Protein AF-A0A2E6TXI8-F1 (afdb_monomer_lite)

Foldseek 3Di:
DDDDDDDPPVVVVVLVVVCVVVVHDSVVSVVVVCPVPQPPPPPPPPVPCPCVNDPPVCPCVPVPDDPVVVVVVVVVVVVPDD

Sequence (82 aa):
MRTIVDLPEEQIAALDSYCEEEKVSRAEAVRRAVSEFVPTKPKGEKKKRTIKDHPGFGSWKHLNIDGLEFQEKMRAEWDHRP

Radius of gyration: 29.56 Å; chains: 1; bounding box: 50×25×81 Å

Secondary structure (DSSP, 8-state):
--------HHHHHHHHHHHHHHT--HHHHHHHHHHHHS-SS-TT------GGGSTTTTTTTT----HHHHHHHHHHHHHT--

pLDDT: mean 80.07, std 14.9, range [45.81, 96.25]

Structure (mmCIF, N/CA/C/O backbone):
data_AF-A0A2E6TXI8-F1
#
_entry.id   AF-A0A2E6TXI8-F1
#
loop_
_atom_site.group_PDB
_atom_site.id
_atom_site.type_symbol
_atom_site.label_atom_id
_atom_site.label_alt_id
_atom_site.label_comp_id
_atom_site.label_asym_id
_atom_site.label_entity_id
_atom_site.label_seq_id
_atom_site.pdbx_PDB_ins_code
_atom_site.Cartn_x
_atom_site.Cartn_y
_atom_site.Cartn_z
_atom_site.occupancy
_atom_site.B_iso_or_equiv
_atom_site.auth_seq_id
_atom_site.auth_comp_id
_atom_site.auth_asym_id
_atom_site.auth_atom_id
_atom_site.pdbx_PDB_model_num
ATOM 1 N N . MET A 1 1 ? -8.009 9.530 -1.872 1.00 79.75 1 MET A N 1
ATOM 2 C CA . MET A 1 1 ? -8.968 8.536 -2.411 1.00 79.75 1 MET A CA 1
ATOM 3 C C . MET A 1 1 ? -9.566 7.770 -1.237 1.00 79.75 1 MET A C 1
ATOM 5 O O . MET A 1 1 ? -8.850 7.583 -0.261 1.00 79.75 1 MET A O 1
ATOM 9 N N . ARG A 1 2 ? -10.847 7.385 -1.294 1.00 89.94 2 ARG A N 1
ATOM 10 C CA . ARG A 1 2 ? -11.501 6.563 -0.263 1.00 89.94 2 ARG A CA 1
ATOM 11 C C . ARG A 1 2 ? -11.603 5.124 -0.768 1.00 89.94 2 ARG A C 1
ATOM 13 O O . ARG A 1 2 ? -12.124 4.919 -1.858 1.00 89.94 2 ARG A O 1
ATOM 20 N N . THR A 1 3 ? -11.144 4.173 0.037 1.00 90.69 3 THR A N 1
ATOM 21 C CA . THR A 1 3 ? -11.230 2.730 -0.228 1.00 90.69 3 THR A CA 1
ATOM 22 C C . THR A 1 3 ? -11.956 2.077 0.943 1.00 90.69 3 THR A C 1
ATOM 24 O O . THR A 1 3 ? -11.768 2.501 2.082 1.00 90.69 3 THR A O 1
ATOM 27 N N . ILE A 1 4 ? -12.808 1.092 0.668 1.00 93.62 4 ILE A N 1
ATOM 28 C CA . ILE A 1 4 ? -13.498 0.289 1.684 1.00 93.62 4 ILE A CA 1
ATOM 29 C C . ILE A 1 4 ? -12.818 -1.080 1.694 1.00 93.62 4 ILE A C 1
ATOM 31 O O . ILE A 1 4 ? -12.588 -1.646 0.626 1.00 93.62 4 ILE A O 1
ATOM 35 N N . VAL A 1 5 ? -12.442 -1.561 2.876 1.00 90.06 5 VAL A N 1
ATOM 36 C CA . VAL A 1 5 ? -11.746 -2.836 3.078 1.00 90.06 5 VAL A CA 1
ATOM 37 C C . VAL A 1 5 ? -12.415 -3.530 4.253 1.00 90.06 5 VAL A C 1
ATOM 39 O O . VAL A 1 5 ? -12.596 -2.901 5.295 1.00 90.06 5 VAL A O 1
ATOM 42 N N . ASP A 1 6 ? -12.771 -4.797 4.080 1.00 94.75 6 ASP A N 1
ATOM 43 C CA . ASP A 1 6 ? -13.307 -5.620 5.159 1.00 94.75 6 ASP A CA 1
ATOM 44 C C . ASP A 1 6 ? -12.158 -6.234 5.961 1.00 94.75 6 ASP A C 1
ATOM 46 O O . ASP A 1 6 ? -11.198 -6.760 5.394 1.00 94.75 6 ASP A O 1
ATOM 50 N N . LEU A 1 7 ? -12.259 -6.154 7.286 1.00 93.38 7 LEU A N 1
ATOM 51 C CA . LEU A 1 7 ? -11.292 -6.709 8.227 1.00 93.38 7 LEU A CA 1
ATOM 52 C C . LEU A 1 7 ? -12.034 -7.592 9.241 1.00 93.38 7 LEU A C 1
ATOM 54 O O . LEU A 1 7 ? -13.112 -7.202 9.694 1.00 93.38 7 LEU A O 1
ATOM 58 N N . PRO A 1 8 ? -11.478 -8.755 9.623 1.00 96.25 8 PRO A N 1
ATOM 59 C CA . PRO A 1 8 ? -11.981 -9.542 10.743 1.00 96.25 8 PRO A CA 1
ATOM 60 C C . PRO A 1 8 ? -12.017 -8.726 12.041 1.00 96.25 8 PRO A C 1
ATOM 62 O O . PRO A 1 8 ? -11.147 -7.887 12.277 1.00 96.25 8 PRO A O 1
ATOM 65 N N . GLU A 1 9 ? -12.977 -9.023 12.915 1.00 93.94 9 GLU A N 1
ATOM 66 C CA . GLU A 1 9 ? -13.179 -8.308 14.185 1.00 93.94 9 GLU A CA 1
ATOM 67 C C . GLU A 1 9 ? -11.933 -8.349 15.090 1.00 93.94 9 GLU A C 1
ATOM 69 O O . GLU A 1 9 ? -11.559 -7.341 15.688 1.00 93.94 9 GLU A O 1
ATOM 74 N N . GLU A 1 10 ? -11.206 -9.469 15.081 1.00 95.06 10 GLU A N 1
ATOM 75 C CA . GLU A 1 10 ? -9.924 -9.633 15.781 1.00 95.06 10 GLU A CA 1
ATOM 76 C C . GLU A 1 10 ? -8.860 -8.623 15.315 1.00 95.06 10 GLU A C 1
ATOM 78 O O . GLU A 1 10 ? -8.108 -8.082 16.127 1.00 95.06 10 GLU A O 1
ATOM 83 N N . GLN A 1 11 ? -8.808 -8.322 14.012 1.00 93.25 11 GLN A N 1
ATOM 84 C CA . GLN A 1 11 ? -7.859 -7.351 13.461 1.00 93.25 11 GLN A CA 1
ATOM 85 C C . GLN A 1 11 ? -8.261 -5.912 13.788 1.00 93.25 11 GLN A C 1
ATOM 87 O O . GLN A 1 11 ? -7.388 -5.064 13.967 1.00 93.25 11 GLN A O 1
ATOM 92 N N . ILE A 1 12 ? -9.564 -5.634 13.893 1.00 93.81 12 ILE A N 1
ATOM 93 C CA . ILE A 1 12 ? -10.072 -4.321 14.308 1.00 93.81 12 ILE A CA 1
ATOM 94 C C . ILE A 1 12 ? -9.693 -4.059 15.769 1.00 93.81 12 ILE A C 1
ATOM 96 O O . ILE A 1 12 ? -9.147 -3.000 16.068 1.00 93.81 12 ILE A O 1
ATOM 100 N N . ALA A 1 13 ? -9.901 -5.040 16.653 1.00 94.81 13 ALA A N 1
ATOM 101 C CA . ALA A 1 13 ? -9.530 -4.927 18.062 1.00 94.81 13 ALA A CA 1
ATOM 102 C C . ALA A 1 13 ? -8.017 -4.712 18.245 1.00 94.81 13 ALA A C 1
ATOM 104 O O . ALA A 1 13 ? -7.602 -3.818 18.979 1.00 94.81 13 ALA A O 1
ATOM 105 N N . ALA A 1 14 ? -7.187 -5.471 17.522 1.00 94.38 14 ALA A N 1
ATOM 106 C CA . ALA A 1 14 ? -5.735 -5.293 17.554 1.00 94.38 14 ALA A CA 1
ATOM 107 C C . ALA A 1 14 ? -5.295 -3.911 17.032 1.00 94.38 14 ALA A C 1
ATOM 109 O O . ALA A 1 14 ? -4.387 -3.292 17.590 1.00 94.38 14 ALA A O 1
ATOM 110 N N . LEU A 1 15 ? -5.947 -3.405 15.976 1.00 93.31 15 LEU A N 1
ATOM 111 C CA . LEU A 1 15 ? -5.670 -2.075 15.433 1.00 93.31 15 LEU A CA 1
ATOM 112 C C . LEU A 1 15 ? -6.038 -0.966 16.427 1.00 93.31 15 LEU A C 1
ATOM 114 O O . LEU A 1 15 ? -5.331 0.037 16.497 1.00 93.31 15 LEU A O 1
ATOM 118 N N . ASP A 1 16 ? -7.114 -1.142 17.192 1.00 93.94 16 ASP A N 1
ATOM 119 C CA . ASP A 1 16 ? -7.545 -0.187 18.214 1.00 93.94 16 ASP A CA 1
ATOM 120 C C . ASP A 1 16 ? -6.538 -0.077 19.350 1.00 93.94 16 ASP A C 1
ATOM 122 O O . ASP A 1 16 ? -6.094 1.031 19.651 1.00 93.94 16 ASP A O 1
ATOM 126 N N . SER A 1 17 ? -6.096 -1.212 19.897 1.00 95.19 17 SER A N 1
ATOM 127 C CA . SER A 1 17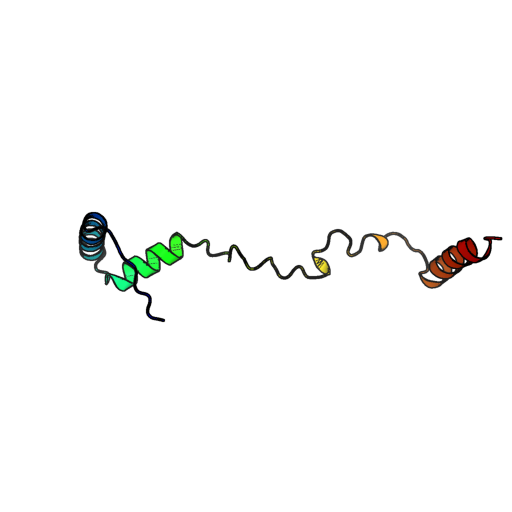 ? -5.048 -1.233 20.922 1.00 95.19 17 SER A CA 1
ATOM 128 C C . SER A 1 17 ? -3.764 -0.560 20.429 1.00 95.19 17 SER A C 1
ATOM 130 O O . SER A 1 17 ? -3.203 0.285 21.121 1.00 95.19 17 SER A O 1
ATOM 132 N N . TYR A 1 18 ? -3.349 -0.842 19.189 1.00 94.19 18 TYR A N 1
ATOM 133 C CA . TYR A 1 18 ? -2.189 -0.185 18.581 1.00 94.19 18 TYR A CA 1
ATOM 134 C C . TYR A 1 18 ? -2.368 1.338 18.457 1.00 94.19 18 TYR A C 1
ATOM 136 O O . TYR A 1 18 ? -1.450 2.108 18.735 1.00 94.19 18 TYR A O 1
ATOM 144 N N . CYS A 1 19 ? -3.553 1.801 18.048 1.00 95.25 19 CYS A N 1
ATOM 145 C CA . CYS A 1 19 ? -3.833 3.231 17.917 1.00 95.25 19 CYS A CA 1
ATOM 146 C C . CYS A 1 19 ? -3.821 3.960 19.269 1.00 95.25 19 CYS A C 1
ATOM 148 O O . CYS A 1 19 ? -3.403 5.120 19.321 1.00 95.25 19 CYS A O 1
ATOM 150 N N . GLU A 1 20 ? -4.270 3.301 20.340 1.00 94.31 20 GLU A N 1
ATOM 151 C CA . GLU A 1 20 ? -4.244 3.839 21.704 1.00 94.31 20 GLU A CA 1
ATOM 152 C C . GLU A 1 20 ? -2.816 3.971 22.241 1.00 94.31 20 GLU A C 1
ATOM 154 O O . GLU A 1 20 ? -2.460 5.025 22.777 1.00 94.31 20 GLU A O 1
ATOM 159 N N . GLU A 1 21 ? -1.985 2.944 22.045 1.00 94.62 21 GLU A N 1
ATOM 160 C CA . GLU A 1 21 ? -0.580 2.943 22.466 1.00 94.62 21 GLU A CA 1
ATOM 161 C C . GLU A 1 21 ? 0.235 4.017 21.729 1.00 94.62 21 GLU A C 1
ATOM 163 O O . GLU A 1 21 ? 0.927 4.828 22.351 1.00 94.62 21 GLU A O 1
ATOM 168 N N . GLU A 1 22 ? 0.093 4.086 20.404 1.00 93.06 22 GLU A N 1
ATOM 169 C CA . GLU A 1 22 ? 0.862 4.992 19.542 1.00 93.06 22 GLU A CA 1
ATOM 170 C C . GLU A 1 22 ? 0.247 6.398 19.418 1.00 93.06 22 GLU A C 1
ATOM 172 O O . GLU A 1 22 ? 0.839 7.292 18.808 1.00 93.06 22 GLU A O 1
ATOM 177 N N . LYS A 1 23 ? -0.947 6.623 19.989 1.00 95.12 23 LYS A N 1
ATOM 178 C CA . LYS A 1 23 ? -1.709 7.887 19.920 1.00 95.12 23 LYS A CA 1
ATOM 179 C C . LYS A 1 23 ? -1.911 8.398 18.489 1.00 95.12 23 LYS A C 1
ATOM 181 O O . LYS A 1 23 ? -1.852 9.602 18.221 1.00 95.12 23 LYS A O 1
ATOM 186 N N . VAL A 1 24 ? -2.167 7.486 17.556 1.00 95.12 24 VAL A N 1
ATOM 187 C CA . VAL A 1 24 ? -2.422 7.798 16.144 1.00 95.12 24 VAL A CA 1
ATOM 188 C C . VAL A 1 24 ? -3.859 7.475 15.762 1.00 95.12 24 VAL A C 1
ATOM 190 O O . VAL A 1 24 ? -4.498 6.592 16.319 1.00 95.12 24 VAL A O 1
ATOM 193 N N . SER A 1 25 ? -4.389 8.180 14.762 1.00 93.75 25 SER A N 1
ATOM 194 C CA . SER A 1 25 ? -5.694 7.815 14.203 1.00 93.75 25 SER A CA 1
ATOM 195 C C . SER A 1 25 ? -5.628 6.458 13.489 1.00 93.75 25 SER A C 1
ATOM 197 O O . SER A 1 25 ? -4.635 6.173 12.814 1.00 93.75 25 SER A O 1
ATOM 199 N N . ARG A 1 26 ? -6.729 5.693 13.506 1.00 91.62 26 ARG A N 1
ATOM 200 C CA . ARG A 1 26 ? -6.877 4.441 12.732 1.00 91.62 26 ARG A CA 1
ATOM 201 C C . ARG A 1 26 ? -6.438 4.585 11.275 1.00 91.62 26 ARG A C 1
ATOM 203 O O . ARG A 1 26 ? -5.722 3.747 10.739 1.00 91.62 26 ARG A O 1
ATOM 210 N N . ALA A 1 27 ? -6.829 5.685 10.630 1.00 92.19 27 ALA A N 1
ATOM 211 C CA . ALA A 1 27 ? -6.489 5.939 9.233 1.00 92.19 27 ALA A CA 1
ATOM 212 C C . ALA A 1 27 ? -4.979 6.137 9.015 1.00 92.19 27 ALA A C 1
ATOM 214 O O . ALA A 1 27 ? -4.459 5.774 7.964 1.00 92.19 27 ALA A O 1
ATOM 215 N N . GLU A 1 28 ? -4.279 6.722 9.988 1.00 93.94 28 GLU A N 1
ATOM 216 C CA . GLU A 1 28 ? -2.828 6.902 9.938 1.00 93.94 28 GLU A CA 1
ATOM 217 C C . GLU A 1 28 ? -2.091 5.582 10.165 1.00 93.94 28 GLU A C 1
ATOM 219 O O . GLU A 1 28 ? -1.183 5.269 9.398 1.00 93.94 28 GLU A O 1
ATOM 224 N N . ALA A 1 29 ? -2.528 4.777 11.138 1.00 94.19 29 ALA A N 1
ATOM 225 C CA . ALA A 1 29 ? -1.986 3.439 11.366 1.00 94.19 29 ALA A CA 1
ATOM 226 C C . ALA A 1 29 ? -2.082 2.572 10.097 1.00 94.19 29 ALA A C 1
ATOM 228 O O . ALA A 1 29 ? -1.086 2.002 9.654 1.00 94.19 29 ALA A O 1
ATOM 229 N N . VAL A 1 30 ? -3.244 2.573 9.432 1.00 92.62 30 VAL A N 1
ATOM 230 C CA . VAL A 1 30 ? -3.435 1.853 8.162 1.00 92.62 30 VAL A CA 1
ATOM 231 C C . VAL A 1 30 ? -2.534 2.406 7.056 1.00 92.62 30 VAL A C 1
ATOM 233 O O . VAL A 1 30 ? -1.929 1.631 6.319 1.00 92.62 30 VAL A O 1
ATOM 236 N N . ARG A 1 31 ? -2.388 3.733 6.928 1.00 91.12 31 ARG A N 1
ATOM 237 C CA . ARG A 1 31 ? -1.473 4.322 5.932 1.00 91.12 31 ARG A CA 1
ATOM 238 C C . ARG A 1 31 ? -0.027 3.894 6.156 1.00 91.12 31 ARG A C 1
ATOM 240 O O . ARG A 1 31 ? 0.647 3.568 5.179 1.00 91.12 31 ARG A O 1
ATOM 247 N N . ARG A 1 32 ? 0.445 3.888 7.406 1.00 91.44 32 ARG A N 1
ATOM 248 C CA . ARG A 1 32 ? 1.800 3.437 7.758 1.00 91.44 32 ARG A CA 1
ATOM 249 C C . ARG A 1 32 ? 1.994 1.966 7.417 1.00 91.44 32 ARG A C 1
ATOM 251 O O . ARG A 1 32 ? 2.916 1.655 6.672 1.00 91.44 32 ARG A O 1
ATOM 258 N N . ALA A 1 33 ? 1.069 1.106 7.841 1.00 91.19 33 ALA A N 1
ATOM 259 C CA . ALA A 1 33 ? 1.102 -0.321 7.534 1.00 91.19 33 ALA A CA 1
ATOM 260 C C . ALA A 1 33 ? 1.143 -0.587 6.021 1.00 91.19 33 ALA A C 1
ATOM 262 O O . ALA A 1 33 ? 1.958 -1.372 5.547 1.00 91.19 33 ALA A O 1
ATOM 263 N N . VAL A 1 34 ? 0.319 0.114 5.233 1.00 90.25 34 VAL A N 1
ATOM 264 C CA . VAL A 1 34 ? 0.342 0.004 3.765 1.00 90.25 34 VAL A CA 1
ATOM 265 C C . VAL A 1 34 ? 1.665 0.511 3.188 1.00 90.25 34 VAL A C 1
ATOM 267 O O . VAL A 1 34 ? 2.194 -0.102 2.267 1.00 90.25 34 VAL A O 1
ATOM 270 N N . SER A 1 35 ? 2.212 1.606 3.717 1.00 88.00 35 SER A N 1
ATOM 271 C CA . SER A 1 35 ? 3.471 2.193 3.231 1.00 88.00 35 SER A CA 1
ATOM 272 C C . SER A 1 35 ? 4.686 1.314 3.528 1.00 88.00 35 SER A C 1
ATOM 274 O O . SER A 1 35 ? 5.646 1.322 2.763 1.00 88.00 35 SER A O 1
ATOM 276 N N . GLU A 1 36 ? 4.646 0.566 4.629 1.00 88.00 36 GLU A N 1
ATOM 277 C CA . GLU A 1 36 ? 5.679 -0.395 5.011 1.00 88.00 36 GLU A CA 1
ATOM 278 C C . GLU A 1 36 ? 5.535 -1.718 4.248 1.00 88.00 36 GLU A C 1
ATOM 280 O O . GLU A 1 36 ? 6.517 -2.269 3.751 1.00 88.00 36 GLU A O 1
ATOM 285 N N . PHE A 1 37 ? 4.302 -2.213 4.103 1.00 86.19 37 PHE A N 1
ATOM 286 C CA . PHE A 1 37 ? 4.022 -3.474 3.422 1.00 86.19 37 PHE A CA 1
ATOM 287 C C . PHE A 1 37 ? 4.228 -3.386 1.908 1.00 86.19 37 PHE A C 1
ATOM 289 O O . PHE A 1 37 ? 4.743 -4.315 1.276 1.00 86.19 37 PHE A O 1
ATOM 296 N N . VAL A 1 38 ? 3.807 -2.277 1.297 1.00 83.25 38 VAL A N 1
ATOM 297 C CA . VAL A 1 38 ? 4.019 -2.050 -0.128 1.00 83.25 38 VAL A CA 1
ATOM 298 C C . VAL A 1 38 ? 5.471 -1.619 -0.306 1.00 83.25 38 VAL A C 1
ATOM 300 O O . VAL A 1 38 ? 5.844 -0.546 0.164 1.00 83.25 38 VAL A O 1
ATOM 303 N N . PRO A 1 39 ? 6.314 -2.405 -1.004 1.00 71.62 39 PRO A N 1
ATOM 304 C CA . PRO A 1 39 ? 7.680 -1.988 -1.263 1.00 71.62 39 PRO A CA 1
ATOM 305 C C . PRO A 1 39 ? 7.663 -0.607 -1.920 1.00 71.62 39 PRO A C 1
ATOM 307 O O . PRO A 1 39 ? 7.001 -0.398 -2.936 1.00 71.62 39 PRO A O 1
ATOM 310 N N . THR A 1 40 ? 8.440 0.323 -1.364 1.00 61.72 40 THR A N 1
ATOM 311 C CA . THR A 1 40 ? 8.584 1.707 -1.856 1.00 61.72 40 THR A CA 1
ATOM 312 C C . THR A 1 40 ? 9.038 1.760 -3.316 1.00 61.72 40 THR A C 1
ATOM 314 O O . THR A 1 40 ? 8.924 2.783 -3.986 1.00 61.72 40 THR A O 1
ATOM 317 N N . LYS A 1 41 ? 9.563 0.640 -3.827 1.00 53.09 41 LYS A N 1
ATOM 318 C CA . LYS A 1 41 ? 9.807 0.428 -5.246 1.00 53.09 41 LYS A CA 1
ATOM 319 C C . LYS A 1 41 ? 8.543 -0.161 -5.874 1.00 53.09 41 LYS A C 1
ATOM 321 O O . LYS A 1 41 ? 8.221 -1.311 -5.565 1.00 53.09 41 LYS A O 1
ATOM 326 N N . PRO A 1 42 ? 7.862 0.559 -6.781 1.00 50.97 42 PRO A N 1
ATOM 327 C CA . PRO A 1 42 ? 6.725 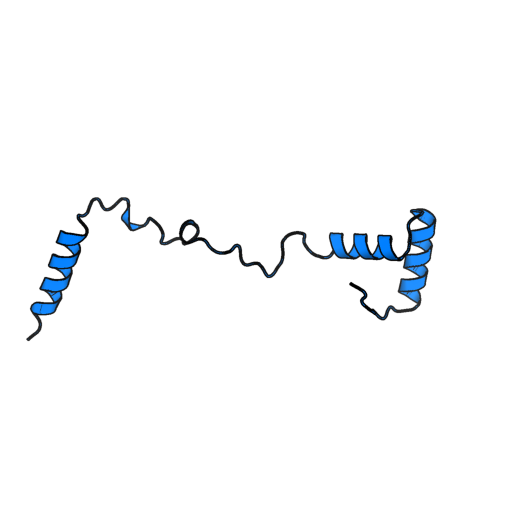0.005 -7.503 1.00 50.97 42 PRO A CA 1
ATOM 328 C C . PRO A 1 42 ? 7.129 -1.324 -8.153 1.00 50.97 42 PRO A C 1
ATOM 330 O O . PRO A 1 42 ? 7.946 -1.358 -9.070 1.00 50.97 42 PRO A O 1
ATOM 333 N N . LYS A 1 43 ? 6.522 -2.433 -7.707 1.00 49.66 43 LYS A N 1
ATOM 334 C CA . LYS A 1 43 ? 6.684 -3.784 -8.288 1.00 49.66 43 LYS A CA 1
ATOM 335 C C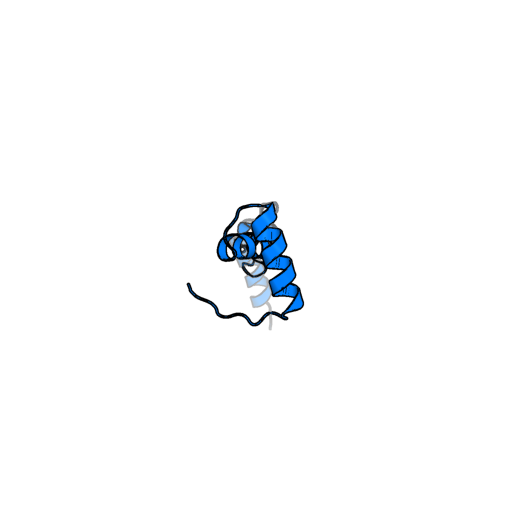 . LYS A 1 43 ? 6.221 -3.883 -9.759 1.00 49.66 43 LYS A C 1
ATOM 337 O O . LYS A 1 43 ? 6.254 -4.965 -10.335 1.00 49.66 43 LYS A O 1
ATOM 342 N N . GLY A 1 44 ? 5.807 -2.774 -10.376 1.00 46.31 44 GLY A N 1
ATOM 343 C CA . GLY A 1 44 ? 5.248 -2.711 -11.727 1.00 46.31 44 GLY A CA 1
ATOM 344 C C . GLY A 1 44 ? 5.782 -1.582 -12.608 1.00 46.31 44 GLY A C 1
ATOM 345 O O . GLY A 1 44 ? 5.645 -1.676 -13.828 1.00 46.31 44 GLY A O 1
ATOM 346 N N . GLU A 1 45 ? 6.479 -0.579 -12.064 1.00 45.81 45 GLU A N 1
ATOM 347 C CA . GLU A 1 45 ? 7.335 0.243 -12.915 1.00 45.81 45 GLU A CA 1
ATOM 348 C C . GLU A 1 45 ? 8.601 -0.568 -13.129 1.00 45.81 45 GLU A C 1
ATOM 350 O O . GLU A 1 45 ? 9.600 -0.446 -12.419 1.00 45.81 45 GLU A O 1
ATOM 355 N N . LYS A 1 46 ? 8.558 -1.437 -14.144 1.00 49.66 46 LYS A N 1
ATOM 356 C CA . LYS A 1 46 ? 9.766 -1.753 -14.898 1.00 49.66 46 LYS A CA 1
ATOM 357 C C . LYS A 1 46 ? 10.436 -0.398 -15.092 1.00 49.66 46 LYS A C 1
ATOM 359 O O . LYS A 1 46 ? 9.877 0.405 -15.839 1.00 49.66 46 LYS A O 1
ATOM 364 N N . LYS A 1 47 ? 11.533 -0.117 -14.361 1.00 49.78 47 LYS A N 1
ATOM 365 C CA . LYS A 1 47 ? 12.467 0.993 -14.626 1.00 49.78 47 LYS A CA 1
ATOM 366 C C . LYS A 1 47 ? 12.367 1.202 -16.123 1.00 49.78 47 LYS A C 1
ATOM 368 O O . LYS A 1 47 ? 12.662 0.219 -16.809 1.00 49.78 47 LYS A O 1
ATOM 373 N N . LYS A 1 48 ? 11.790 2.317 -16.606 1.00 52.19 48 LYS A N 1
ATOM 374 C CA . LYS A 1 48 ? 11.610 2.541 -18.050 1.00 52.19 48 LYS A CA 1
ATOM 375 C C . LYS A 1 48 ? 12.976 2.241 -18.631 1.00 52.19 48 LYS A C 1
ATOM 377 O O . LYS A 1 48 ? 13.886 3.015 -18.358 1.00 52.19 48 LYS A O 1
ATOM 382 N N . ARG A 1 49 ? 13.153 1.057 -19.234 1.00 52.03 49 ARG A N 1
ATOM 383 C CA . ARG A 1 49 ? 14.479 0.564 -19.595 1.00 52.03 49 ARG A CA 1
ATOM 384 C C . ARG A 1 49 ? 14.898 1.551 -20.649 1.00 52.03 49 ARG A C 1
ATOM 386 O O . ARG A 1 49 ? 14.332 1.552 -21.741 1.00 52.03 49 ARG A O 1
ATOM 393 N N . THR A 1 50 ? 15.749 2.493 -20.274 1.00 58.84 50 THR A N 1
ATOM 394 C CA . THR A 1 50 ? 16.231 3.444 -21.250 1.00 58.84 50 THR A CA 1
ATOM 395 C C . THR A 1 50 ? 17.075 2.633 -22.217 1.00 58.84 50 THR A C 1
ATOM 397 O O . THR A 1 50 ? 17.612 1.588 -21.850 1.00 58.84 50 THR A O 1
ATOM 400 N N . ILE A 1 51 ? 17.190 3.068 -23.468 1.00 62.59 51 ILE A N 1
ATOM 401 C CA . ILE A 1 51 ? 18.065 2.396 -24.440 1.00 62.59 51 ILE A CA 1
ATOM 402 C C . ILE A 1 51 ? 19.476 2.169 -23.858 1.00 62.59 51 ILE A C 1
ATOM 404 O O . ILE A 1 51 ? 20.100 1.159 -24.155 1.00 62.59 51 ILE A O 1
ATOM 408 N N . LYS A 1 52 ? 19.917 3.040 -22.939 1.00 61.69 52 LYS A N 1
ATOM 409 C CA . LYS A 1 52 ? 21.178 2.936 -22.191 1.00 61.69 52 LYS A CA 1
ATOM 410 C C . LYS A 1 52 ? 21.266 1.744 -21.227 1.00 61.69 52 LYS A C 1
ATOM 412 O O . LYS A 1 52 ? 22.369 1.301 -20.944 1.00 61.69 52 LYS A O 1
ATOM 417 N N . ASP A 1 53 ? 20.139 1.235 -20.731 1.00 63.53 53 ASP A N 1
ATOM 418 C CA . ASP A 1 53 ? 20.070 0.081 -19.822 1.00 63.53 53 ASP A CA 1
ATOM 419 C C . ASP A 1 53 ? 20.012 -1.258 -20.579 1.00 63.53 53 ASP A C 1
ATOM 421 O O . ASP A 1 53 ? 19.974 -2.325 -19.961 1.00 63.53 53 ASP A O 1
ATOM 425 N N . HIS A 1 54 ? 19.941 -1.228 -21.915 1.00 70.38 54 HIS A N 1
ATOM 426 C CA . HIS A 1 54 ? 19.927 -2.443 -22.715 1.00 70.38 54 HIS A CA 1
ATOM 427 C C . HIS A 1 54 ? 21.350 -3.024 -22.790 1.00 70.38 54 HIS A C 1
ATOM 429 O O . HIS A 1 54 ? 22.261 -2.309 -23.204 1.00 70.38 54 HIS A O 1
ATOM 435 N N . PRO A 1 55 ? 21.569 -4.317 -22.480 1.00 67.00 55 PRO A N 1
ATOM 436 C CA . PRO A 1 55 ? 22.904 -4.931 -22.505 1.00 67.00 55 PRO A CA 1
ATOM 437 C C . PRO A 1 55 ? 23.571 -4.909 -23.892 1.00 67.00 55 PRO A C 1
ATOM 439 O O . PRO A 1 55 ? 24.782 -5.058 -23.996 1.00 67.00 55 PRO A O 1
ATOM 442 N N . GLY A 1 56 ? 22.787 -4.703 -24.956 1.00 71.75 56 GLY A N 1
ATOM 443 C CA . GLY A 1 56 ? 23.284 -4.511 -26.323 1.00 71.75 56 GLY A CA 1
ATOM 444 C C . GLY A 1 56 ? 23.693 -3.072 -26.682 1.00 71.75 56 GLY A C 1
ATOM 445 O O . GLY A 1 56 ? 24.232 -2.840 -27.763 1.00 71.75 56 GLY A O 1
ATOM 446 N N . PHE A 1 57 ? 23.404 -2.075 -25.838 1.00 74.81 57 PHE A N 1
ATOM 447 C CA . PHE A 1 57 ? 23.734 -0.683 -26.147 1.00 74.81 57 PHE A CA 1
ATOM 448 C C . PHE A 1 57 ? 25.237 -0.444 -25.988 1.00 74.81 57 PHE A C 1
ATOM 450 O O . PHE A 1 57 ? 25.799 -0.612 -24.911 1.00 74.81 57 PHE A O 1
ATOM 457 N N . GLY A 1 58 ? 25.899 -0.044 -27.076 1.00 72.38 58 GLY A N 1
ATOM 458 C CA . GLY A 1 58 ? 27.345 0.185 -27.092 1.00 72.38 58 GLY A CA 1
ATOM 459 C C . GLY A 1 58 ? 28.192 -1.071 -27.311 1.00 72.38 58 GLY A C 1
ATOM 460 O O . GLY A 1 58 ? 29.417 -0.959 -27.331 1.00 72.38 58 GLY A 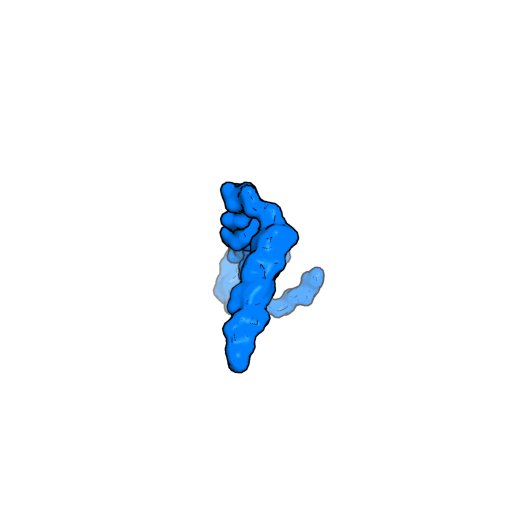O 1
ATOM 461 N N . SER A 1 59 ? 27.586 -2.239 -27.556 1.00 79.56 59 SER A N 1
ATOM 462 C CA . SER A 1 59 ? 28.327 -3.476 -27.845 1.00 79.56 59 SER A CA 1
ATOM 463 C C . SER A 1 59 ? 29.214 -3.376 -29.087 1.00 79.56 59 SER A C 1
ATOM 465 O O . SER A 1 59 ? 30.140 -4.156 -29.210 1.00 79.56 59 SER A O 1
ATOM 467 N N . TRP A 1 60 ? 28.974 -2.423 -29.990 1.00 74.75 60 TRP A N 1
ATOM 468 C CA . TRP A 1 60 ? 29.791 -2.211 -31.192 1.00 74.75 60 TRP A CA 1
ATOM 469 C C . TRP A 1 60 ? 30.767 -1.035 -31.062 1.00 74.75 60 TRP A C 1
ATOM 471 O O . TRP A 1 60 ? 31.533 -0.766 -31.973 1.00 74.75 60 TRP A O 1
ATOM 481 N N . LYS A 1 61 ? 30.801 -0.348 -29.910 1.00 74.62 61 LYS A N 1
ATOM 482 C CA . LYS A 1 61 ? 31.651 0.838 -29.706 1.00 74.62 61 LYS A CA 1
ATOM 483 C C . LYS A 1 61 ? 33.155 0.537 -29.805 1.00 74.62 61 LYS A C 1
ATOM 485 O O . LYS A 1 61 ? 33.932 1.428 -30.118 1.00 74.62 61 LYS A O 1
ATOM 490 N N . HIS A 1 62 ? 33.570 -0.689 -29.490 1.00 76.94 62 HIS A N 1
ATOM 491 C CA . HIS A 1 62 ? 34.975 -1.112 -29.540 1.00 76.94 62 HIS A CA 1
ATOM 492 C C . HIS A 1 62 ? 35.403 -1.613 -30.926 1.00 76.94 62 HIS A C 1
ATOM 494 O O . HIS A 1 62 ? 36.594 -1.728 -31.201 1.00 76.94 62 HIS A O 1
ATOM 500 N N . LEU A 1 63 ? 34.438 -1.914 -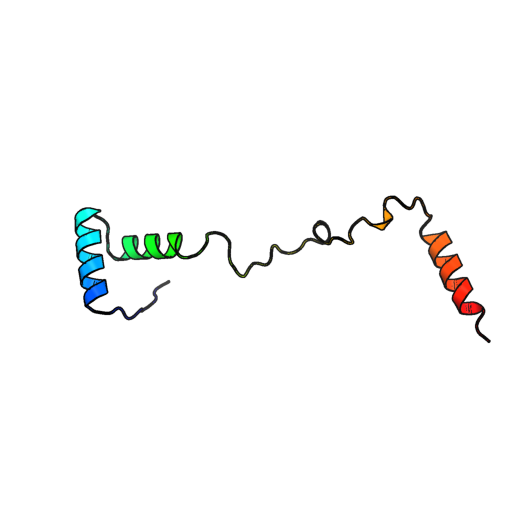31.794 1.00 73.38 63 LEU A N 1
ATOM 501 C CA . LEU A 1 63 ? 34.679 -2.252 -33.184 1.00 73.38 63 LEU A CA 1
ATOM 502 C C . LEU A 1 63 ? 34.825 -0.916 -33.915 1.00 73.38 63 LEU A C 1
ATOM 504 O O . LEU A 1 63 ? 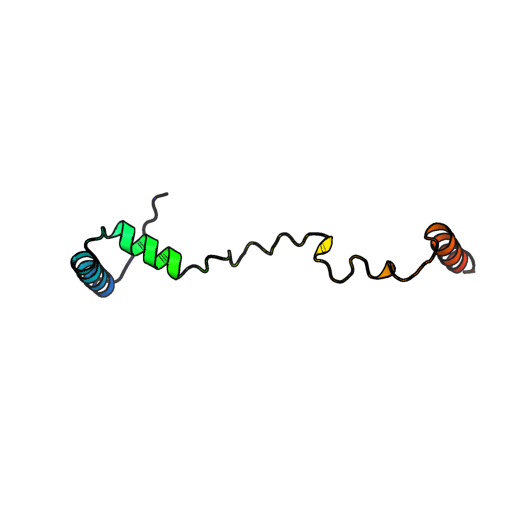33.833 -0.282 -34.257 1.00 73.38 63 LEU A O 1
ATOM 508 N N . ASN A 1 64 ? 36.067 -0.449 -34.075 1.00 71.50 64 ASN A N 1
ATOM 509 C CA . ASN A 1 64 ? 36.419 0.759 -34.830 1.00 71.50 64 ASN A CA 1
ATOM 510 C C . ASN A 1 64 ? 36.210 0.529 -36.339 1.00 71.50 64 ASN A C 1
ATOM 512 O O . ASN A 1 64 ? 37.156 0.543 -37.121 1.00 71.50 64 ASN A O 1
ATOM 516 N N . ILE A 1 65 ? 34.980 0.191 -36.710 1.00 78.00 65 ILE A N 1
ATOM 517 C CA . ILE A 1 65 ? 34.562 -0.171 -38.056 1.00 78.00 65 ILE A CA 1
ATOM 518 C C . ILE A 1 65 ? 33.728 0.988 -38.586 1.00 78.00 65 ILE A C 1
ATOM 520 O O . ILE A 1 65 ? 32.806 1.453 -37.909 1.00 78.00 65 ILE A O 1
ATOM 524 N N . ASP A 1 66 ? 34.044 1.439 -39.795 1.00 81.56 66 ASP A N 1
ATOM 525 C CA . ASP A 1 66 ? 33.199 2.391 -40.496 1.00 81.56 66 ASP A CA 1
ATOM 526 C C . ASP A 1 66 ? 31.849 1.735 -40.828 1.00 81.56 66 ASP A C 1
ATOM 528 O O . ASP A 1 66 ? 31.772 0.671 -41.452 1.00 81.56 66 ASP A O 1
ATOM 532 N N . GLY A 1 67 ? 30.765 2.350 -40.354 1.00 80.19 67 GLY A N 1
ATOM 533 C CA . GLY A 1 67 ? 29.424 1.789 -40.492 1.00 80.19 67 GLY A CA 1
ATOM 534 C C . GLY A 1 67 ? 28.945 1.712 -41.942 1.00 80.19 67 GLY A C 1
ATOM 535 O O . GLY A 1 67 ? 28.173 0.810 -42.268 1.00 80.19 67 GLY A O 1
ATOM 536 N N . LEU A 1 68 ? 29.405 2.623 -42.804 1.00 82.12 68 LEU A N 1
ATOM 537 C CA . LEU A 1 68 ? 29.038 2.654 -44.214 1.00 82.12 68 LEU A CA 1
ATOM 538 C C . LEU A 1 68 ? 29.785 1.559 -44.978 1.00 82.12 68 LEU A C 1
ATOM 540 O O . LEU A 1 68 ? 29.139 0.750 -45.642 1.00 82.12 68 LEU A O 1
ATOM 544 N N . GLU A 1 69 ? 31.104 1.457 -44.795 1.00 84.00 69 GLU A N 1
ATOM 545 C CA . GLU A 1 69 ? 31.912 0.407 -45.434 1.00 84.00 69 GLU A CA 1
ATOM 546 C C . GLU A 1 69 ? 31.442 -0.998 -45.023 1.00 84.00 69 GLU A C 1
ATOM 548 O O . GLU A 1 69 ? 31.338 -1.912 -45.847 1.00 84.00 69 GLU A O 1
ATOM 553 N N . PHE A 1 70 ? 31.100 -1.184 -43.743 1.00 83.56 70 PHE A N 1
ATOM 554 C CA . PHE A 1 70 ? 30.569 -2.452 -43.246 1.00 83.56 70 PHE A CA 1
ATOM 555 C C . PHE A 1 70 ? 29.207 -2.793 -43.855 1.00 83.56 70 PHE A C 1
ATOM 557 O O . PHE A 1 70 ? 28.972 -3.938 -44.247 1.00 83.56 70 PHE A O 1
ATOM 564 N N . GLN A 1 71 ? 28.311 -1.809 -43.957 1.00 86.81 71 GLN A N 1
ATOM 565 C CA . GLN A 1 71 ? 26.999 -2.000 -44.567 1.00 86.81 71 GLN A CA 1
ATOM 566 C C . GLN A 1 71 ? 27.114 -2.351 -46.056 1.00 86.81 71 GLN A C 1
ATOM 568 O O . GLN A 1 71 ? 26.392 -3.228 -46.531 1.00 86.81 71 GLN A O 1
ATOM 573 N N . GLU A 1 72 ? 28.005 -1.685 -46.789 1.00 86.81 72 GLU A N 1
ATOM 574 C CA . GLU A 1 72 ? 28.251 -1.946 -48.209 1.00 86.81 72 GLU A CA 1
ATOM 575 C C . GLU A 1 72 ? 28.824 -3.345 -48.434 1.00 86.81 72 GLU A C 1
ATOM 577 O O . GLU A 1 72 ? 28.308 -4.084 -49.274 1.00 86.81 72 GLU A O 1
ATOM 582 N N . LYS A 1 73 ? 29.803 -3.763 -47.621 1.00 86.56 73 LYS A N 1
ATOM 583 C CA . LYS A 1 73 ? 30.352 -5.125 -47.662 1.00 86.56 73 LYS A CA 1
ATOM 584 C C . LYS A 1 73 ? 29.279 -6.188 -47.410 1.00 86.56 73 LYS A C 1
ATOM 586 O O . LYS A 1 73 ? 29.171 -7.140 -48.175 1.00 86.56 73 LYS A O 1
ATOM 591 N N . MET A 1 74 ? 28.461 -6.009 -46.371 1.00 86.50 74 MET A N 1
ATOM 592 C CA . MET A 1 74 ? 27.382 -6.947 -46.030 1.00 86.50 74 MET A CA 1
ATOM 593 C C . MET A 1 74 ? 26.298 -7.016 -47.115 1.00 86.50 74 MET A C 1
ATOM 595 O O . MET A 1 74 ? 25.727 -8.077 -47.348 1.00 86.50 74 MET A O 1
ATOM 599 N N . ARG A 1 75 ? 26.010 -5.901 -47.802 1.00 84.94 75 ARG A N 1
ATOM 600 C CA . ARG A 1 75 ? 25.083 -5.888 -48.947 1.00 84.94 75 ARG A CA 1
ATOM 601 C C . ARG A 1 75 ? 25.664 -6.594 -50.167 1.00 84.94 75 ARG A C 1
ATOM 603 O O . ARG A 1 75 ? 24.963 -7.390 -50.783 1.00 84.94 75 ARG A O 1
ATOM 610 N N . ALA A 1 76 ? 26.941 -6.370 -50.464 1.00 85.44 76 ALA A N 1
ATOM 611 C CA . ALA A 1 76 ? 27.630 -7.050 -51.557 1.00 85.44 76 ALA A CA 1
ATOM 612 C C . ALA A 1 76 ? 27.657 -8.580 -51.364 1.00 85.44 76 ALA A C 1
ATOM 614 O O . ALA A 1 76 ? 27.587 -9.329 -52.337 1.00 85.44 76 ALA A O 1
ATOM 615 N N . GLU A 1 77 ? 27.684 -9.062 -50.114 1.00 83.88 77 GLU A N 1
ATOM 616 C CA . GLU A 1 77 ? 27.540 -10.491 -49.802 1.00 83.88 77 GLU A CA 1
ATOM 617 C C . GLU A 1 77 ? 26.167 -11.065 -50.191 1.00 83.88 77 GLU A C 1
ATOM 619 O O . GLU A 1 77 ? 26.050 -12.275 -50.374 1.00 83.88 77 GLU A O 1
ATOM 624 N N . TRP A 1 78 ? 25.116 -10.257 -50.332 1.00 81.75 78 TRP A N 1
ATOM 625 C CA . TRP A 1 78 ? 23.783 -10.738 -50.724 1.00 81.75 78 TRP A CA 1
ATOM 626 C C . TRP A 1 78 ? 23.540 -10.646 -52.232 1.00 81.75 78 TRP A C 1
ATOM 628 O O . TRP A 1 78 ? 22.811 -11.478 -52.769 1.00 81.75 78 TRP A O 1
ATOM 638 N N . ASP A 1 79 ? 24.206 -9.714 -52.916 1.00 69.38 79 ASP A N 1
ATOM 639 C CA . ASP A 1 79 ? 24.122 -9.546 -54.373 1.00 69.38 79 ASP A CA 1
ATOM 640 C C . ASP A 1 79 ? 24.811 -10.681 -55.159 1.00 69.38 79 ASP A C 1
ATOM 642 O O . ASP A 1 79 ? 24.581 -10.827 -56.356 1.00 69.38 79 ASP A O 1
ATOM 646 N N . HIS A 1 80 ? 25.621 -11.529 -54.507 1.00 62.78 80 HIS A N 1
ATOM 647 C CA . HIS A 1 80 ? 26.268 -12.684 -55.153 1.00 62.78 80 HIS A CA 1
ATOM 648 C C . HIS A 1 80 ? 25.399 -13.958 -55.222 1.00 62.78 80 HIS A C 1
ATOM 650 O O . HIS A 1 80 ? 25.896 -15.015 -55.621 1.00 62.78 80 HIS A O 1
ATOM 656 N N . ARG A 1 81 ? 24.117 -13.905 -54.832 1.00 58.88 81 ARG A N 1
ATOM 657 C CA . ARG A 1 81 ? 23.225 -15.065 -54.985 1.00 58.88 81 ARG A CA 1
ATOM 658 C C . ARG A 1 81 ? 22.773 -15.217 -56.448 1.00 58.88 81 ARG A C 1
ATOM 660 O O . ARG A 1 81 ? 22.209 -14.259 -56.973 1.00 58.88 81 ARG A O 1
ATOM 667 N N . PRO A 1 82 ? 22.990 -16.381 -57.093 1.00 60.53 82 PRO A N 1
ATOM 668 C CA . PRO A 1 82 ? 22.348 -16.703 -58.367 1.00 60.53 82 PRO A CA 1
ATOM 669 C C . PRO A 1 82 ? 20.827 -16.846 -58.227 1.00 60.53 82 PRO A C 1
ATOM 671 O O . PRO A 1 82 ? 20.353 -17.166 -57.108 1.00 60.53 82 PRO A O 1
#